Protein AF-A0A2S9GPW9-F1 (afdb_monomer)

Sequence (74 aa):
PQEWEIMLRLAGALVGTPLPEVDVRAMDDLYTQGIIYTACQAADTPLFGRDPAAVFAELKGVGPERMIDLGIRV

pLDDT: mean 93.97, std 4.59, range [66.38, 97.75]

Structure (mmCIF, N/CA/C/O backbone):
data_AF-A0A2S9GPW9-F1
#
_entry.id   AF-A0A2S9GPW9-F1
#
loop_
_atom_site.group_PDB
_atom_site.id
_atom_site.type_symbol
_atom_site.label_atom_id
_atom_site.label_alt_id
_atom_site.label_comp_id
_atom_site.label_asym_id
_atom_site.label_entity_id
_atom_site.label_seq_id
_atom_site.pdbx_PDB_ins_code
_atom_site.Cartn_x
_atom_site.Cartn_y
_atom_site.Cartn_z
_atom_site.occupancy
_atom_site.B_iso_or_equiv
_atom_site.auth_seq_id
_atom_site.auth_comp_id
_atom_site.auth_asym_id
_atom_site.auth_atom_id
_atom_site.pdbx_PDB_model_num
ATOM 1 N N . PRO A 1 1 ? 0.323 11.249 -6.112 1.00 85.19 1 PRO A N 1
ATOM 2 C CA . PRO A 1 1 ? 1.093 12.519 -6.174 1.00 85.19 1 PRO A CA 1
ATOM 3 C C . PRO A 1 1 ? 2.489 12.277 -6.757 1.00 85.19 1 PRO A C 1
ATOM 5 O O . PRO A 1 1 ? 3.011 11.178 -6.585 1.00 85.19 1 PRO A O 1
ATOM 8 N N . GLN A 1 2 ? 3.075 13.256 -7.448 1.00 90.62 2 GLN A N 1
ATOM 9 C CA . GLN A 1 2 ? 4.321 13.066 -8.202 1.00 90.62 2 GLN A CA 1
ATOM 10 C C . GLN A 1 2 ? 5.514 12.725 -7.295 1.00 90.62 2 GLN A C 1
ATOM 12 O O . GLN A 1 2 ? 6.314 11.848 -7.614 1.00 90.62 2 GLN A O 1
ATOM 17 N N . GLU A 1 3 ? 5.599 13.366 -6.135 1.00 93.81 3 GLU A N 1
ATOM 18 C CA . GLU A 1 3 ? 6.646 13.169 -5.132 1.00 93.81 3 GLU A CA 1
ATOM 19 C C . GLU A 1 3 ? 6.613 11.748 -4.566 1.00 93.81 3 GLU A C 1
ATOM 21 O O . GLU A 1 3 ? 7.651 11.107 -4.411 1.00 93.81 3 GLU A O 1
ATOM 26 N N . TRP A 1 4 ? 5.406 11.226 -4.328 1.00 94.75 4 TRP A N 1
ATOM 27 C CA . TRP A 1 4 ? 5.210 9.854 -3.869 1.00 94.75 4 TRP A CA 1
ATOM 28 C C . TRP A 1 4 ? 5.730 8.839 -4.888 1.00 94.75 4 TRP A C 1
ATOM 30 O O . TRP A 1 4 ? 6.464 7.922 -4.532 1.00 94.75 4 TRP A O 1
ATOM 40 N N . GLU A 1 5 ? 5.426 9.032 -6.174 1.00 94.94 5 GLU A N 1
ATOM 41 C CA . GLU A 1 5 ? 5.945 8.146 -7.219 1.00 94.94 5 GLU A CA 1
ATOM 42 C C . GLU A 1 5 ? 7.472 8.188 -7.306 1.00 94.94 5 GLU A C 1
ATOM 44 O O . GLU A 1 5 ? 8.098 7.151 -7.511 1.00 94.94 5 GLU A O 1
ATOM 49 N N . ILE A 1 6 ? 8.085 9.367 -7.140 1.00 95.94 6 ILE A N 1
ATOM 50 C CA . ILE A 1 6 ? 9.548 9.502 -7.112 1.00 95.94 6 ILE A CA 1
ATOM 51 C C . ILE A 1 6 ? 10.124 8.683 -5.957 1.00 95.94 6 ILE A C 1
ATOM 53 O O . ILE A 1 6 ? 11.049 7.900 -6.170 1.00 95.94 6 ILE A O 1
ATOM 57 N N . MET A 1 7 ? 9.555 8.808 -4.757 1.00 96.31 7 MET A N 1
ATOM 58 C CA . MET A 1 7 ? 9.988 8.032 -3.596 1.00 96.31 7 MET A CA 1
ATOM 59 C C . MET A 1 7 ? 9.865 6.523 -3.830 1.00 96.31 7 MET A C 1
ATOM 61 O O . MET A 1 7 ? 10.810 5.792 -3.544 1.00 96.31 7 MET A O 1
ATOM 65 N N . LEU A 1 8 ? 8.748 6.055 -4.392 1.00 96.81 8 LEU A N 1
ATOM 66 C CA . LEU A 1 8 ? 8.540 4.633 -4.676 1.00 96.81 8 LEU A CA 1
ATOM 67 C C . LEU A 1 8 ? 9.496 4.099 -5.750 1.00 96.81 8 LEU A C 1
ATOM 69 O O . LEU A 1 8 ? 10.035 3.004 -5.596 1.00 96.81 8 LEU A O 1
ATOM 73 N N . ARG A 1 9 ? 9.770 4.885 -6.800 1.00 97.12 9 ARG A N 1
ATOM 74 C CA . ARG A 1 9 ? 10.781 4.547 -7.815 1.00 97.12 9 ARG A CA 1
ATOM 75 C C . ARG A 1 9 ? 12.175 4.425 -7.200 1.00 97.12 9 ARG A C 1
ATOM 77 O O . ARG A 1 9 ? 12.889 3.467 -7.482 1.00 97.12 9 ARG A O 1
ATOM 84 N N . LEU A 1 10 ? 12.553 5.362 -6.330 1.00 97.75 10 LEU A N 1
ATOM 85 C CA . LEU A 1 10 ? 13.838 5.319 -5.629 1.00 97.75 10 LEU A CA 1
ATOM 86 C C . LEU A 1 10 ? 13.921 4.140 -4.649 1.00 97.75 10 LEU A C 1
ATOM 88 O O . LEU A 1 10 ? 14.965 3.499 -4.565 1.00 97.75 10 LEU A O 1
ATOM 92 N N . ALA A 1 11 ? 12.830 3.815 -3.952 1.00 96.25 11 ALA A N 1
ATOM 93 C CA . ALA A 1 11 ? 12.766 2.660 -3.061 1.00 96.25 11 ALA A CA 1
ATOM 94 C C . ALA A 1 11 ? 12.924 1.335 -3.825 1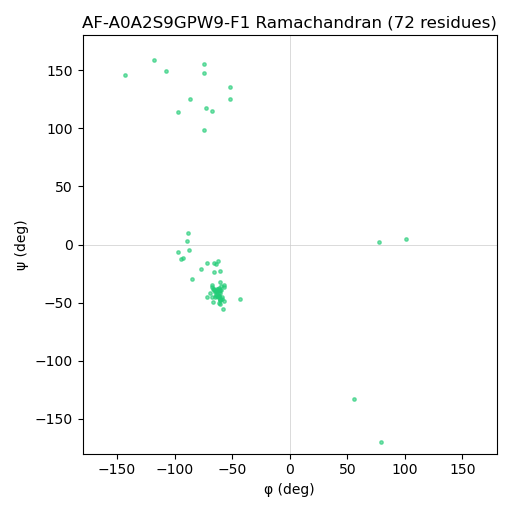.00 96.25 11 ALA A C 1
ATOM 96 O O . ALA A 1 11 ? 13.711 0.488 -3.408 1.00 96.25 11 ALA A O 1
ATOM 97 N N . GLY A 1 12 ? 12.246 1.176 -4.969 1.00 96.88 12 GLY A N 1
ATOM 98 C CA . GLY A 1 12 ? 12.411 0.009 -5.845 1.00 96.88 12 GLY A CA 1
ATOM 99 C C . GLY A 1 12 ? 13.844 -0.132 -6.373 1.00 96.88 12 GLY A C 1
ATOM 100 O O . GLY A 1 12 ? 14.406 -1.228 -6.390 1.00 96.88 12 GLY A O 1
ATOM 101 N N . ALA A 1 13 ? 14.474 0.994 -6.717 1.00 97.38 13 ALA A N 1
ATOM 102 C CA . ALA A 1 13 ? 15.875 1.030 -7.126 1.00 97.38 13 ALA A CA 1
ATOM 103 C C . ALA A 1 13 ? 16.841 0.633 -6.010 1.00 97.38 13 ALA A C 1
ATOM 105 O O . ALA A 1 13 ? 17.775 -0.133 -6.247 1.00 97.38 13 ALA A O 1
ATOM 106 N N . LEU A 1 14 ? 16.587 1.093 -4.784 1.00 97.12 14 LEU A N 1
ATOM 107 C CA . LEU A 1 14 ? 17.382 0.735 -3.612 1.00 97.12 14 LEU A CA 1
ATOM 108 C C . LEU A 1 14 ? 17.388 -0.780 -3.353 1.00 97.12 14 LEU A C 1
ATOM 110 O O . LEU A 1 14 ? 18.411 -1.319 -2.940 1.00 97.12 14 LEU A O 1
ATOM 114 N N . VAL A 1 15 ? 16.274 -1.468 -3.621 1.00 94.06 15 VAL A N 1
ATOM 115 C CA . VAL A 1 15 ? 16.156 -2.928 -3.452 1.00 94.06 15 VAL A CA 1
ATOM 116 C C . VAL A 1 15 ? 16.582 -3.727 -4.691 1.00 94.06 15 VAL A C 1
ATOM 118 O O . VAL A 1 15 ? 16.397 -4.940 -4.734 1.00 94.06 15 VAL A O 1
ATOM 121 N N . GLY A 1 16 ? 17.193 -3.067 -5.683 1.00 95.38 16 GLY A N 1
ATOM 122 C CA . GLY A 1 16 ? 17.868 -3.712 -6.813 1.00 95.38 16 GLY A CA 1
ATOM 123 C C . GLY A 1 16 ? 17.083 -3.758 -8.125 1.00 95.38 16 GLY A C 1
ATOM 124 O O . GLY A 1 16 ? 17.578 -4.342 -9.087 1.00 95.38 16 GLY A O 1
ATOM 125 N N . THR A 1 17 ? 15.899 -3.143 -8.205 1.00 97.00 17 THR A N 1
ATOM 126 C CA . THR A 1 17 ? 15.132 -3.070 -9.462 1.00 97.00 17 THR A CA 1
ATOM 127 C C . THR A 1 17 ? 15.584 -1.861 -10.285 1.00 97.00 17 THR A C 1
ATOM 129 O O . THR A 1 17 ? 15.538 -0.745 -9.772 1.00 97.00 17 THR A O 1
ATOM 132 N N . PRO A 1 18 ? 16.002 -2.002 -11.554 1.00 96.69 18 PRO A N 1
ATOM 133 C CA . PRO A 1 18 ? 16.344 -0.849 -12.380 1.00 96.69 18 PRO A CA 1
ATOM 134 C C . PRO A 1 18 ? 15.218 0.193 -12.398 1.00 96.69 18 PRO A C 1
ATOM 136 O O . PRO A 1 18 ? 14.055 -0.145 -12.574 1.00 96.69 18 PRO A O 1
ATOM 139 N N . LEU A 1 19 ? 15.564 1.475 -12.254 1.00 93.69 19 LEU A N 1
ATOM 140 C CA . LEU A 1 19 ? 14.612 2.598 -12.198 1.00 93.69 19 LEU A CA 1
ATOM 141 C C . LEU A 1 19 ? 13.452 2.547 -13.222 1.00 93.69 19 LEU A C 1
ATOM 143 O O . LEU A 1 19 ? 12.314 2.762 -12.805 1.00 93.69 19 LEU A O 1
ATOM 147 N N . PRO A 1 20 ? 13.682 2.277 -14.527 1.00 94.75 20 PRO A N 1
ATOM 148 C CA . PRO A 1 20 ? 12.593 2.203 -15.507 1.00 94.75 20 PRO A CA 1
ATOM 149 C C . PRO A 1 20 ? 11.702 0.959 -15.358 1.00 94.75 20 PRO A C 1
ATOM 151 O O . PRO A 1 20 ? 10.612 0.930 -15.920 1.00 94.75 20 PRO A O 1
ATOM 154 N N . GLU A 1 21 ? 12.155 -0.051 -14.619 1.00 97.25 21 GLU A N 1
ATOM 155 C CA . GLU A 1 21 ? 11.461 -1.321 -14.386 1.00 97.25 21 GLU A CA 1
ATOM 156 C C . GLU A 1 21 ? 10.695 -1.337 -13.054 1.00 97.25 21 GLU A C 1
ATOM 158 O O . GLU A 1 21 ? 9.967 -2.288 -12.778 1.00 97.25 21 GLU A O 1
ATOM 163 N N . VAL A 1 22 ? 10.829 -0.299 -12.218 1.00 97.69 22 VAL A N 1
ATOM 164 C CA . VAL A 1 22 ? 10.125 -0.240 -10.932 1.00 97.69 22 VAL A CA 1
ATOM 165 C C . VAL A 1 22 ? 8.621 -0.090 -11.151 1.00 97.69 22 VAL A C 1
ATOM 167 O O . VAL A 1 22 ? 8.140 0.954 -11.603 1.00 97.69 22 VAL A O 1
ATOM 170 N N . ASP A 1 23 ? 7.868 -1.108 -10.736 1.0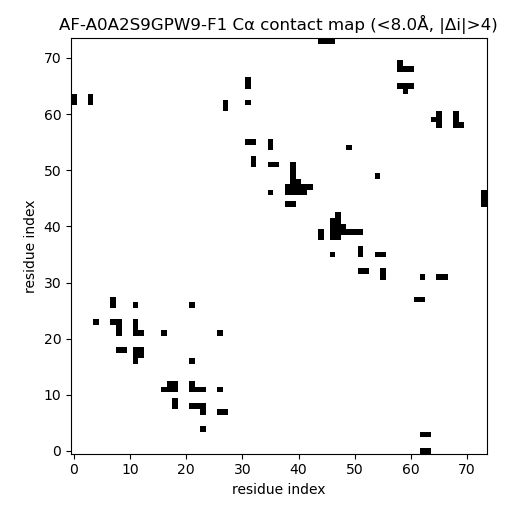0 96.81 23 ASP A N 1
ATOM 171 C CA . ASP A 1 23 ? 6.414 -1.041 -10.654 1.00 96.81 23 ASP A CA 1
ATOM 172 C C . ASP A 1 23 ? 5.992 -0.198 -9.44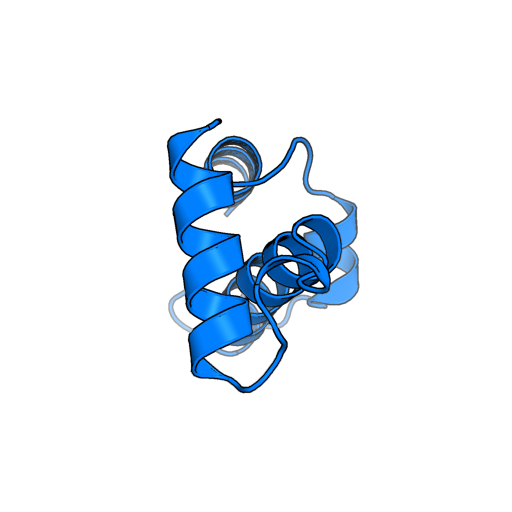5 1.00 96.81 23 ASP A C 1
ATOM 174 O O . ASP A 1 23 ? 5.934 -0.648 -8.300 1.00 96.81 23 ASP A O 1
ATOM 178 N N . VAL A 1 24 ? 5.675 1.065 -9.720 1.00 95.88 24 VAL A N 1
ATOM 179 C CA . VAL A 1 24 ? 5.232 2.027 -8.708 1.00 95.88 24 VAL A CA 1
ATOM 180 C C . VAL A 1 24 ? 3.941 1.578 -8.018 1.00 95.88 24 VAL A C 1
ATOM 182 O O . VAL A 1 24 ? 3.768 1.858 -6.836 1.00 95.88 24 VAL A O 1
ATOM 185 N N . ARG A 1 25 ? 3.035 0.876 -8.710 1.00 94.81 25 ARG A N 1
ATOM 186 C CA . ARG A 1 25 ? 1.787 0.394 -8.100 1.00 94.81 25 ARG A CA 1
ATOM 187 C C . ARG A 1 25 ? 2.058 -0.746 -7.135 1.00 94.81 25 ARG A C 1
ATOM 189 O O . ARG A 1 25 ? 1.575 -0.697 -6.009 1.00 94.81 25 ARG A O 1
ATOM 196 N N . ALA A 1 26 ? 2.889 -1.704 -7.531 1.00 95.50 26 ALA A N 1
ATOM 197 C CA . ALA A 1 26 ? 3.287 -2.788 -6.641 1.00 95.50 26 ALA A CA 1
ATOM 198 C C . ALA A 1 26 ? 4.034 -2.264 -5.402 1.00 95.50 26 ALA A C 1
ATOM 200 O O . ALA A 1 26 ? 3.799 -2.739 -4.293 1.00 95.50 26 ALA A O 1
ATOM 201 N N . MET A 1 27 ? 4.890 -1.250 -5.568 1.00 96.62 27 MET A N 1
ATOM 202 C CA . MET A 1 27 ? 5.594 -0.614 -4.449 1.00 96.62 27 MET A CA 1
ATOM 203 C C . MET A 1 27 ? 4.644 0.124 -3.493 1.00 96.62 27 MET A C 1
ATOM 205 O O . MET A 1 27 ? 4.840 0.063 -2.279 1.00 96.62 27 MET A O 1
ATOM 209 N N . ASP A 1 28 ? 3.613 0.790 -4.022 1.00 96.19 28 ASP A N 1
ATOM 210 C CA . ASP A 1 28 ? 2.553 1.424 -3.227 1.00 96.19 28 ASP A CA 1
ATOM 211 C C . ASP A 1 28 ? 1.805 0.390 -2.377 1.00 96.19 28 ASP A C 1
ATOM 213 O O . ASP A 1 28 ? 1.691 0.526 -1.156 1.00 96.19 28 ASP A O 1
ATOM 217 N N . ASP A 1 29 ? 1.357 -0.687 -3.023 1.00 95.94 29 ASP A N 1
ATOM 218 C CA . ASP A 1 29 ? 0.622 -1.766 -2.373 1.00 95.94 29 ASP A CA 1
ATOM 219 C C . ASP A 1 29 ? 1.483 -2.473 -1.321 1.00 95.94 29 ASP A C 1
ATOM 221 O O . ASP A 1 29 ? 0.990 -2.765 -0.230 1.00 95.94 29 ASP A O 1
ATOM 225 N N . LEU A 1 30 ? 2.766 -2.71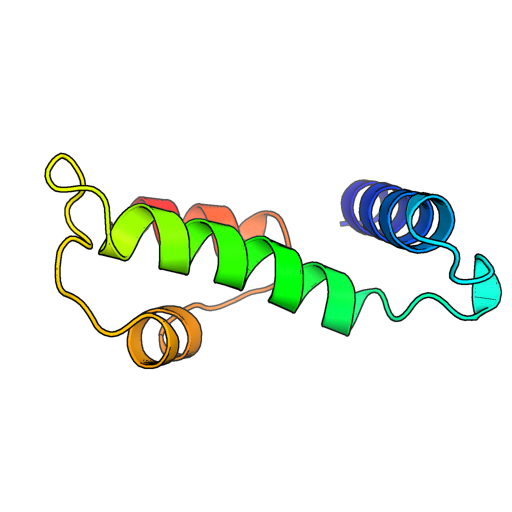8 -1.610 1.00 95.38 30 LEU A N 1
ATOM 226 C CA . LEU A 1 30 ? 3.718 -3.311 -0.669 1.00 95.38 30 LEU A CA 1
ATOM 227 C C . LEU A 1 30 ? 3.883 -2.440 0.580 1.00 95.38 30 LEU A C 1
ATOM 229 O O . LEU A 1 30 ? 3.820 -2.946 1.703 1.00 95.38 30 LEU A O 1
ATOM 233 N N . TYR A 1 31 ? 4.082 -1.134 0.390 1.00 94.81 31 TYR A N 1
ATOM 234 C CA . TYR A 1 31 ? 4.273 -0.198 1.492 1.00 94.81 31 TYR A CA 1
ATOM 235 C C . TYR A 1 31 ? 3.042 -0.148 2.405 1.00 94.81 31 TYR A C 1
ATOM 237 O O . TYR A 1 31 ? 3.160 -0.320 3.621 1.00 94.81 31 TYR A O 1
ATOM 245 N N . THR A 1 32 ? 1.847 0.026 1.829 1.00 95.12 32 THR A N 1
ATOM 246 C CA . THR A 1 32 ? 0.607 0.082 2.611 1.00 95.12 32 THR A CA 1
ATOM 247 C C . THR A 1 32 ? 0.315 -1.245 3.314 1.00 95.12 32 THR A C 1
ATOM 249 O O . THR A 1 32 ? -0.007 -1.239 4.503 1.00 95.12 32 THR A O 1
ATOM 252 N N . GLN A 1 33 ? 0.457 -2.385 2.628 1.00 95.88 33 GLN A N 1
ATOM 253 C CA . GLN A 1 33 ? 0.228 -3.699 3.241 1.00 95.88 33 GLN A CA 1
ATOM 254 C C . GLN A 1 33 ? 1.188 -3.966 4.406 1.00 95.88 33 GLN A C 1
ATOM 256 O O . GLN A 1 33 ? 0.759 -4.507 5.421 1.00 95.88 33 GLN A O 1
ATOM 261 N N . GLY A 1 34 ? 2.453 -3.540 4.310 1.00 95.50 34 GLY A N 1
ATOM 262 C CA . GLY A 1 34 ? 3.418 -3.663 5.406 1.00 95.50 34 GLY A CA 1
ATOM 263 C C . GLY A 1 34 ? 3.002 -2.894 6.666 1.00 95.50 34 GLY A C 1
ATOM 264 O O . GLY A 1 34 ? 3.119 -3.413 7.781 1.00 95.50 34 GLY A O 1
ATOM 265 N N . ILE A 1 35 ? 2.458 -1.684 6.500 1.00 94.88 35 ILE A N 1
ATOM 266 C CA . ILE A 1 35 ? 1.939 -0.885 7.620 1.00 94.88 35 ILE A CA 1
ATOM 267 C C . ILE A 1 35 ? 0.718 -1.557 8.244 1.00 94.88 35 ILE A C 1
ATOM 269 O O . ILE A 1 35 ? 0.682 -1.734 9.461 1.00 94.88 35 ILE A O 1
ATOM 273 N N . ILE A 1 36 ? -0.254 -1.967 7.424 1.00 95.69 36 ILE A N 1
ATOM 274 C CA . ILE A 1 36 ? -1.464 -2.649 7.902 1.00 95.69 36 ILE A CA 1
ATOM 275 C C . ILE A 1 36 ? -1.093 -3.925 8.651 1.00 95.69 36 ILE A C 1
ATOM 277 O O . ILE A 1 36 ? -1.595 -4.150 9.749 1.00 95.69 36 ILE A O 1
ATOM 281 N N . TYR A 1 37 ? -0.196 -4.737 8.085 1.00 96.75 37 TYR A N 1
ATOM 282 C CA . TYR A 1 37 ? 0.269 -5.966 8.715 1.00 96.75 37 TYR A CA 1
ATOM 283 C C . TYR A 1 37 ? 0.867 -5.677 10.091 1.00 96.75 37 TYR A C 1
ATOM 285 O O . TYR A 1 37 ? 0.479 -6.299 11.073 1.00 96.75 37 TYR A O 1
ATOM 293 N N . THR A 1 38 ? 1.756 -4.685 10.185 1.00 95.25 38 THR A N 1
ATOM 294 C CA . THR A 1 38 ? 2.382 -4.302 11.459 1.00 95.25 38 THR A CA 1
ATOM 295 C C . THR A 1 38 ? 1.342 -3.836 12.481 1.00 95.25 38 THR A C 1
ATOM 297 O O . THR A 1 38 ? 1.381 -4.276 13.627 1.00 95.25 38 THR A O 1
ATOM 300 N N . ALA A 1 39 ? 0.383 -3.003 12.068 1.00 94.06 39 ALA A N 1
ATOM 301 C CA . ALA A 1 39 ? -0.683 -2.518 12.939 1.00 94.06 39 ALA A CA 1
ATOM 302 C C . ALA A 1 39 ? -1.590 -3.658 13.431 1.00 94.06 39 ALA A C 1
ATOM 304 O O . ALA A 1 39 ? -1.853 -3.757 14.624 1.00 94.06 39 ALA A O 1
ATOM 305 N N . CYS A 1 40 ? -1.983 -4.595 12.562 1.00 95.75 40 CYS A N 1
ATOM 306 C CA . CYS A 1 40 ? -2.823 -5.732 12.958 1.00 95.75 40 CYS A CA 1
ATOM 307 C C . CYS A 1 40 ? -2.169 -6.631 14.026 1.00 95.75 40 CYS A C 1
ATOM 309 O O . CYS A 1 40 ? -2.873 -7.306 14.777 1.00 95.75 40 CYS A O 1
ATOM 311 N N . GLN A 1 41 ? -0.837 -6.609 14.136 1.00 95.50 41 GLN A N 1
ATOM 312 C CA . GLN A 1 41 ? -0.076 -7.361 15.139 1.00 95.50 41 GLN A CA 1
ATOM 313 C C . GLN A 1 41 ? 0.211 -6.565 16.424 1.00 95.50 41 GLN A C 1
ATOM 315 O O . GLN A 1 41 ? 0.657 -7.147 17.415 1.00 95.50 41 GLN A O 1
ATOM 320 N N . ALA A 1 42 ? -0.022 -5.252 16.426 1.00 94.25 42 ALA A N 1
ATOM 321 C CA . ALA A 1 42 ? 0.308 -4.357 17.527 1.00 94.25 42 ALA A CA 1
ATOM 322 C C . ALA A 1 42 ? -0.920 -4.117 18.423 1.00 94.25 42 ALA A C 1
ATOM 324 O O . ALA A 1 42 ? -1.916 -3.540 17.989 1.00 94.25 42 ALA A O 1
ATOM 325 N N . ALA A 1 43 ? -0.846 -4.592 19.674 1.00 94.06 43 ALA A N 1
ATOM 326 C CA . ALA A 1 43 ? -1.960 -4.607 20.634 1.00 94.06 43 ALA A CA 1
ATOM 327 C C . ALA A 1 43 ? -2.446 -3.219 21.080 1.00 94.06 43 ALA A C 1
ATOM 329 O O . ALA A 1 43 ? -3.526 -3.094 21.652 1.00 94.06 43 ALA A O 1
ATOM 330 N N . ASP A 1 44 ? -1.649 -2.186 20.835 1.00 92.88 44 ASP A N 1
ATOM 331 C CA . ASP A 1 44 ? -1.957 -0.785 21.099 1.00 92.88 44 ASP A CA 1
ATOM 332 C C . ASP A 1 44 ? -2.649 -0.087 19.919 1.00 92.88 44 ASP A C 1
ATOM 334 O O . ASP A 1 44 ? -2.940 1.106 20.004 1.00 92.88 44 ASP A O 1
ATOM 338 N N . THR A 1 45 ? -2.951 -0.811 18.836 1.00 90.94 45 THR A N 1
ATOM 339 C CA . THR A 1 45 ? -3.669 -0.256 17.688 1.00 90.94 45 THR A CA 1
ATOM 340 C C . THR A 1 45 ? -5.111 -0.770 17.602 1.00 90.94 45 THR A C 1
ATOM 342 O O . THR A 1 45 ? -5.388 -1.927 17.929 1.00 90.94 45 THR A O 1
ATOM 345 N N . PRO A 1 46 ? -6.042 0.039 17.071 1.00 90.38 46 PRO A N 1
ATOM 346 C CA . PRO A 1 46 ? -7.416 -0.387 16.786 1.00 90.38 46 PRO A CA 1
ATOM 347 C C . PRO A 1 46 ? -7.537 -1.516 15.748 1.00 90.38 46 PRO A C 1
ATOM 349 O O . PRO A 1 46 ? -8.596 -2.130 15.627 1.00 90.38 46 PRO A O 1
ATOM 352 N N . LEU A 1 47 ? -6.468 -1.810 14.999 1.00 92.94 47 LEU A N 1
ATOM 353 C CA . LEU A 1 47 ? -6.435 -2.910 14.033 1.00 92.94 47 LEU A CA 1
ATOM 354 C C . LEU A 1 47 ? -6.025 -4.248 14.647 1.00 92.94 47 LEU A C 1
ATOM 356 O O . LEU A 1 47 ? -6.053 -5.255 13.939 1.00 92.94 47 LEU A O 1
ATOM 360 N N . PHE A 1 48 ? -5.647 -4.289 15.927 1.00 95.94 48 PHE A N 1
ATOM 361 C CA . PHE A 1 48 ? -5.144 -5.506 16.549 1.00 95.94 48 PHE A CA 1
ATOM 362 C C . PHE A 1 48 ? -6.082 -6.707 16.344 1.00 95.94 48 PHE A C 1
ATOM 364 O O . PHE A 1 48 ? -7.267 -6.665 16.680 1.00 95.94 48 PHE A O 1
ATOM 371 N N . GLY A 1 49 ? -5.538 -7.793 15.789 1.00 95.25 49 GLY A N 1
ATOM 372 C CA . GLY A 1 49 ? -6.266 -9.036 15.529 1.00 95.25 49 GLY A CA 1
ATOM 373 C C . GLY A 1 49 ? -7.186 -9.016 14.302 1.00 95.25 49 GLY A C 1
ATOM 374 O O . GLY A 1 49 ? -7.842 -10.025 14.037 1.00 95.25 49 GLY A O 1
ATOM 375 N N . ARG A 1 50 ? -7.246 -7.917 13.537 1.00 95.38 50 ARG A N 1
ATOM 376 C CA . ARG A 1 50 ? -7.927 -7.896 12.234 1.00 95.38 50 ARG A CA 1
ATOM 377 C C . ARG A 1 50 ? -7.116 -8.628 11.164 1.00 95.38 50 ARG A C 1
ATOM 379 O O . ARG A 1 50 ? -5.897 -8.713 11.240 1.00 95.38 50 ARG A O 1
ATOM 386 N N 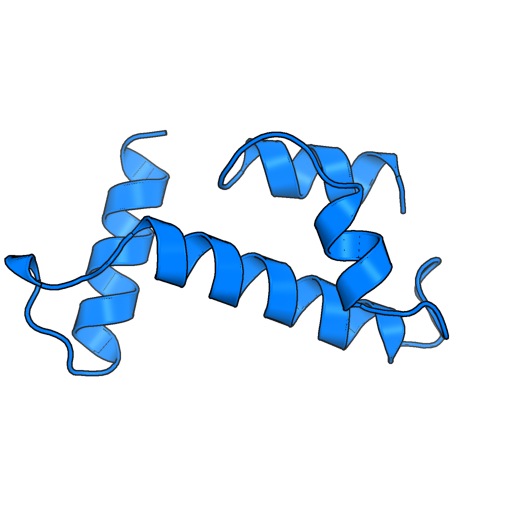. ASP A 1 51 ? -7.810 -9.118 10.136 1.00 96.12 51 ASP A N 1
ATOM 387 C CA . ASP A 1 51 ? -7.179 -9.653 8.926 1.00 96.12 51 ASP A CA 1
ATOM 388 C C . ASP A 1 51 ? -6.591 -8.510 8.068 1.00 96.12 51 ASP A C 1
ATOM 390 O O . ASP A 1 51 ? -7.362 -7.674 7.577 1.00 96.12 51 ASP A O 1
ATOM 394 N N . PRO A 1 52 ? -5.261 -8.470 7.839 1.00 95.88 52 PRO A N 1
ATOM 395 C CA . PRO A 1 52 ? -4.620 -7.438 7.028 1.00 95.88 52 PRO A CA 1
ATOM 396 C C . PRO A 1 52 ? -5.161 -7.341 5.598 1.00 95.88 52 PRO A C 1
ATOM 398 O O . PRO A 1 52 ? -5.277 -6.237 5.064 1.00 95.88 52 PRO A O 1
ATOM 401 N N . ALA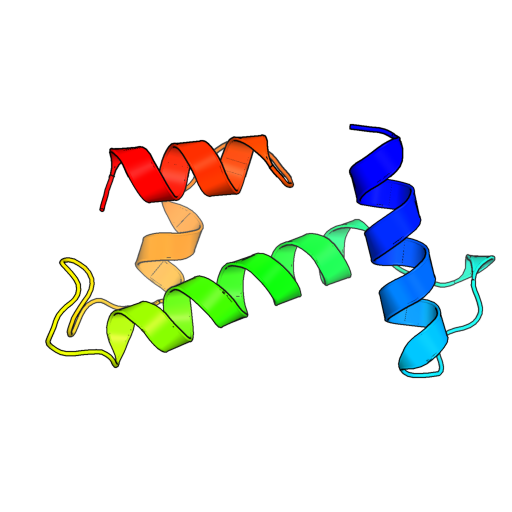 A 1 53 ? -5.511 -8.472 4.973 1.00 95.94 53 ALA A N 1
ATOM 402 C CA . ALA A 1 53 ? -5.999 -8.484 3.595 1.00 95.94 53 ALA A CA 1
ATOM 403 C C . ALA A 1 53 ? -7.388 -7.839 3.494 1.00 95.94 53 ALA A C 1
ATOM 405 O O . ALA A 1 53 ? -7.637 -7.029 2.598 1.00 95.94 53 ALA A O 1
ATOM 406 N N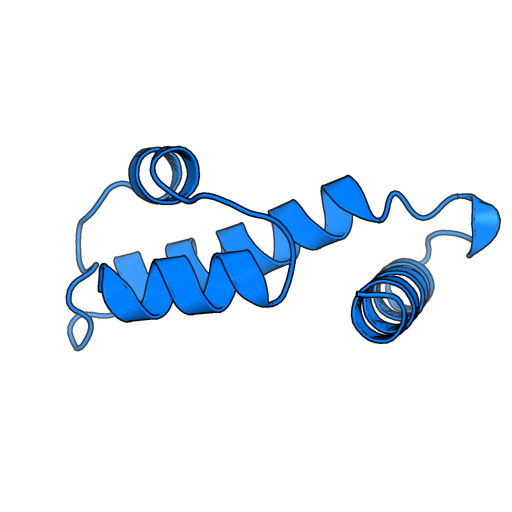 . ALA A 1 54 ? -8.268 -8.139 4.454 1.00 95.81 54 ALA A N 1
ATOM 407 C CA . ALA A 1 54 ? -9.573 -7.498 4.566 1.00 95.81 54 ALA A CA 1
ATOM 408 C C . ALA A 1 54 ? -9.451 -5.984 4.805 1.00 95.81 54 ALA A C 1
ATOM 410 O O . ALA A 1 54 ? -10.126 -5.207 4.132 1.00 95.81 54 ALA A O 1
ATOM 411 N N . VAL A 1 55 ? -8.555 -5.553 5.705 1.00 95.06 55 VAL A N 1
ATOM 412 C CA . VAL A 1 55 ? -8.317 -4.120 5.963 1.00 95.06 55 VAL A CA 1
ATOM 413 C C . VAL A 1 55 ? -7.828 -3.417 4.698 1.00 95.06 55 VAL A C 1
ATOM 415 O O . VAL A 1 55 ? -8.363 -2.373 4.338 1.00 95.06 55 VAL A O 1
ATOM 418 N N . PHE A 1 56 ? -6.856 -3.994 3.986 1.00 95.62 56 PHE A N 1
ATOM 419 C CA . PHE A 1 56 ? -6.334 -3.410 2.749 1.00 95.62 56 PHE A CA 1
ATOM 420 C C . PHE A 1 56 ? -7.418 -3.264 1.671 1.00 95.62 56 PHE A C 1
ATOM 422 O O . PHE A 1 56 ? -7.498 -2.221 1.024 1.00 95.62 56 PHE A O 1
ATOM 429 N N . ALA A 1 57 ? -8.288 -4.267 1.518 1.00 95.12 57 ALA A N 1
ATOM 430 C CA . ALA A 1 57 ? -9.384 -4.246 0.548 1.00 95.12 57 ALA A CA 1
ATOM 431 C C . ALA A 1 57 ? -10.458 -3.177 0.842 1.00 95.12 57 ALA A C 1
ATOM 433 O O . ALA A 1 57 ? -11.167 -2.748 -0.069 1.00 95.12 57 ALA A O 1
ATOM 434 N N . GLU A 1 58 ? -10.593 -2.737 2.097 1.00 94.31 58 GLU A N 1
ATOM 435 C CA . GLU A 1 58 ? -11.523 -1.672 2.493 1.00 94.31 58 GLU A CA 1
ATOM 436 C C . GLU A 1 58 ? -11.009 -0.265 2.133 1.00 94.31 58 GLU A C 1
ATOM 438 O O . GLU A 1 58 ? -11.815 0.679 2.051 1.00 94.31 58 GLU A O 1
ATOM 443 N N . LEU A 1 59 ? -9.693 -0.114 1.937 1.00 94.19 59 LEU A N 1
ATOM 444 C CA . LEU A 1 59 ? -9.059 1.178 1.698 1.00 94.19 59 LEU A CA 1
ATOM 445 C C . LEU A 1 59 ? -9.316 1.704 0.284 1.00 94.19 59 LEU A C 1
ATOM 447 O O . LEU A 1 59 ? -9.411 0.965 -0.696 1.00 94.19 59 LEU A O 1
ATOM 451 N N . LYS A 1 60 ? -9.400 3.027 0.178 1.00 93.25 60 LYS A N 1
ATOM 452 C CA . LYS A 1 60 ? -9.597 3.758 -1.075 1.00 93.25 60 LYS A CA 1
ATOM 453 C C . LYS A 1 60 ? -8.410 4.669 -1.364 1.00 93.25 60 LYS A C 1
ATOM 455 O O . LYS A 1 60 ? -7.667 5.061 -0.472 1.00 93.25 60 LYS A O 1
ATOM 460 N N . GLY A 1 61 ? -8.264 5.041 -2.631 1.00 92.44 61 GLY A N 1
ATOM 461 C CA . GLY A 1 61 ? -7.177 5.911 -3.075 1.00 92.44 61 GLY A CA 1
ATOM 462 C C . GLY A 1 61 ? -5.853 5.168 -3.241 1.00 92.44 61 GLY A C 1
ATOM 463 O O . GLY A 1 61 ? -5.800 3.933 -3.257 1.00 92.44 61 GLY A O 1
ATOM 464 N N . VAL A 1 62 ? -4.782 5.935 -3.440 1.00 91.62 62 VAL A N 1
ATOM 465 C CA . VAL A 1 62 ? -3.427 5.444 -3.741 1.00 91.62 62 VAL A CA 1
ATOM 466 C C . VAL A 1 62 ? -2.394 6.328 -3.043 1.00 91.62 62 VAL A C 1
ATOM 468 O O . VAL A 1 62 ? -2.599 7.541 -2.915 1.00 91.62 62 VAL A O 1
ATOM 471 N N . GLY A 1 63 ? -1.285 5.748 -2.592 1.00 91.25 63 GLY A N 1
ATOM 472 C CA . GLY A 1 63 ? -0.243 6.490 -1.889 1.00 91.25 63 GLY A CA 1
ATOM 473 C C . GLY A 1 63 ? -0.736 7.241 -0.652 1.00 91.25 63 GLY A C 1
ATOM 474 O O . GLY A 1 63 ? -1.465 6.669 0.160 1.00 91.25 63 GLY A O 1
ATOM 475 N N . PRO A 1 64 ? -0.370 8.526 -0.483 1.00 92.50 64 PRO A N 1
ATOM 476 C CA . PRO A 1 64 ? -0.705 9.287 0.719 1.00 92.50 64 PRO A CA 1
ATOM 477 C C . PRO A 1 64 ? -2.205 9.355 1.020 1.00 92.50 64 PRO A C 1
ATOM 479 O O . PRO A 1 64 ? -2.594 9.312 2.182 1.00 92.50 64 PRO A O 1
ATOM 482 N N . GLU A 1 65 ? -3.059 9.409 -0.006 1.00 93.19 65 GLU A N 1
ATOM 483 C CA . GLU A 1 65 ? -4.517 9.437 0.179 1.00 93.19 65 GLU A CA 1
ATOM 484 C C . GLU A 1 65 ? -5.028 8.153 0.839 1.00 93.19 65 GLU A C 1
ATOM 486 O O . GLU A 1 65 ? -5.880 8.207 1.724 1.00 93.19 65 GLU A O 1
ATOM 491 N N . ARG A 1 66 ? -4.455 7.003 0.468 1.00 94.12 66 ARG A N 1
ATOM 492 C CA . ARG A 1 66 ? -4.789 5.708 1.066 1.00 94.12 66 ARG A CA 1
ATOM 493 C C . ARG A 1 66 ? -4.341 5.623 2.523 1.00 94.12 66 ARG A C 1
ATOM 495 O O . ARG A 1 66 ? -5.042 5.054 3.352 1.00 94.12 66 ARG A O 1
ATOM 502 N N . MET A 1 67 ? -3.197 6.224 2.846 1.00 93.25 67 MET A N 1
ATOM 503 C CA . MET A 1 67 ? -2.708 6.302 4.225 1.00 93.25 67 MET A CA 1
ATOM 504 C C . MET A 1 67 ? -3.593 7.190 5.106 1.00 93.25 67 MET A C 1
ATOM 506 O O . MET A 1 67 ? -3.789 6.885 6.280 1.00 93.25 67 MET A O 1
ATOM 510 N N . ILE A 1 68 ? -4.161 8.258 4.540 1.00 93.94 68 ILE A N 1
ATOM 511 C CA . ILE A 1 68 ? -5.157 9.088 5.228 1.00 93.94 68 ILE A CA 1
ATOM 512 C C . ILE A 1 68 ? -6.453 8.296 5.443 1.00 93.94 68 ILE A C 1
ATOM 514 O O . ILE A 1 68 ? -6.980 8.306 6.551 1.00 93.94 68 ILE A O 1
ATOM 518 N N . ASP A 1 69 ? -6.946 7.579 4.425 1.00 94.12 69 ASP A N 1
ATOM 519 C CA . ASP A 1 69 ? -8.141 6.728 4.559 1.00 94.12 69 ASP A CA 1
ATOM 520 C C . ASP A 1 69 ? -7.947 5.644 5.630 1.00 94.12 69 ASP A C 1
A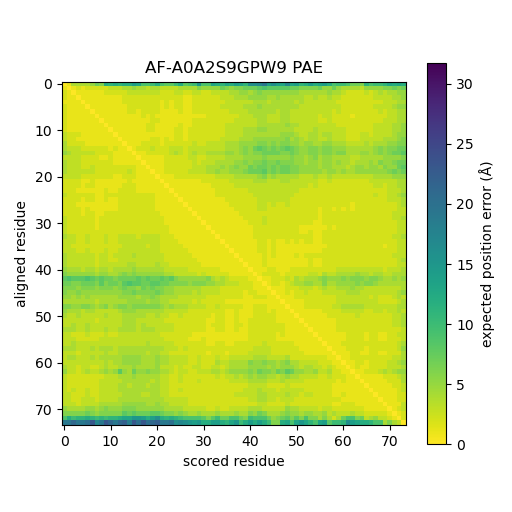TOM 522 O O . ASP A 1 69 ? -8.848 5.411 6.434 1.00 94.12 69 ASP A O 1
ATOM 526 N N . LEU A 1 70 ? -6.750 5.049 5.705 1.00 92.38 70 LEU A N 1
ATOM 527 C CA . LEU A 1 70 ? -6.374 4.144 6.787 1.00 92.38 70 LEU A CA 1
ATOM 528 C C . LEU A 1 70 ? -6.490 4.852 8.144 1.00 92.38 70 LEU A C 1
ATOM 530 O O . LEU A 1 70 ? -7.246 4.396 8.990 1.00 92.38 70 LEU A O 1
ATOM 534 N N . GLY A 1 71 ? -5.826 5.995 8.332 1.00 89.19 71 GLY A N 1
ATOM 535 C CA . GLY A 1 71 ? -5.831 6.726 9.607 1.00 89.19 71 GLY A CA 1
ATOM 536 C C . GLY A 1 71 ? -7.189 7.287 10.053 1.00 89.19 71 GLY A C 1
ATOM 537 O O . GLY A 1 71 ? -7.335 7.632 11.217 1.00 89.19 71 GLY A O 1
ATOM 538 N N . ILE A 1 72 ? -8.176 7.398 9.157 1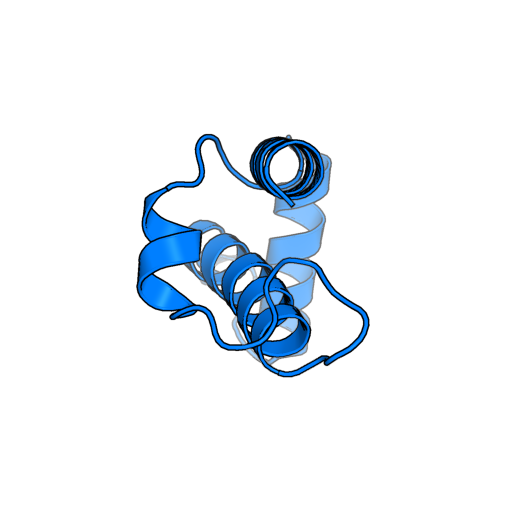.00 88.44 72 ILE A N 1
ATOM 539 C CA . ILE A 1 72 ? -9.556 7.786 9.508 1.00 88.44 72 ILE A CA 1
ATOM 540 C C . ILE A 1 72 ? -10.381 6.574 9.964 1.00 88.44 72 ILE A C 1
ATOM 542 O O . ILE A 1 72 ? -11.330 6.722 10.734 1.00 88.44 72 ILE A O 1
ATOM 546 N N . ARG A 1 73 ? -10.065 5.384 9.449 1.00 74.00 73 ARG A N 1
ATOM 547 C CA . ARG A 1 73 ? -10.803 4.139 9.713 1.00 74.00 73 ARG A CA 1
ATOM 548 C C . ARG A 1 73 ? -10.213 3.309 10.849 1.00 74.00 73 ARG A C 1
ATOM 550 O O . ARG A 1 73 ? -10.863 2.352 11.272 1.00 74.00 73 ARG A O 1
ATOM 557 N N . VAL A 1 74 ? -9.001 3.653 11.282 1.00 66.38 74 VAL A N 1
ATOM 558 C CA . VAL A 1 74 ? -8.306 3.091 12.444 1.00 66.38 74 VAL A CA 1
ATOM 559 C C . VAL A 1 74 ? -8.606 3.945 13.664 1.00 66.38 74 VAL A C 1
ATOM 561 O O . VAL A 1 74 ? -8.357 5.167 13.603 1.00 66.38 74 VAL A O 1
#

Foldseek 3Di:
DVVLLVVLLVVCVVVPAPSVRRDSQVSQLVVQLVVLVVQCCDPPHPNPVPDSVVLSVVFDDTHPNSVVSSVVVD

Solvent-accessible surface area (backbone atoms only — not comparable to full-atom values): 4212 Å² total; per-residue (Å²): 108,74,70,58,48,52,52,36,27,52,52,33,34,73,76,70,36,57,62,94,70,35,56,47,66,61,46,42,54,51,54,54,49,52,52,45,45,53,37,20,70,32,84,91,38,86,41,43,79,50,60,46,68,62,55,57,71,72,53,50,82,61,62,72,55,24,54,50,46,45,62,72,76,85

Radius of gyration: 13.33 Å; Cα contacts (8 Å, |Δi|>4): 67; chains: 1; bounding box: 29×23×37 Å

Secondary structure (DSSP, 8-state):
-HHHHHHHHHHHHHTT--GGG--HHHHHHHHHHHHHHHHHH-TTSTTTT--HHHHHHH--SSTHHHHHHHHHH-

Nearest PDB structures (foldseek):
  3cv9-assembly1_A  TM=3.573E-01  e=9.315E+00  Streptomyces griseolus

Mean predicted aligned error: 3.01 Å